Protein AF-A0A2R6T660-F1 (afdb_monomer_lite)

Foldseek 3Di:
DVVVVVVVVCVVPVVVVLVVLCVPDDPVCSVVSVVVVVVVVVVCVVVLCVVLVVCVVPHPPVVSVVVVVVVVVVVVVVVCVVVVVVD

Radius of gyration: 15.79 Å; chains: 1; bounding box: 37×25×43 Å

Structure (mmCIF, N/CA/C/O backbone):
data_AF-A0A2R6T660-F1
#
_entry.id   AF-A0A2R6T660-F1
#
loop_
_atom_site.group_PDB
_atom_site.id
_atom_site.type_symbol
_atom_site.label_atom_id
_atom_site.label_alt_id
_atom_site.label_comp_id
_atom_site.label_asym_id
_atom_site.label_entity_id
_atom_site.label_seq_id
_atom_site.pdbx_PDB_ins_code
_atom_site.Cartn_x
_atom_site.Cartn_y
_atom_site.Cartn_z
_atom_site.occupancy
_atom_site.B_iso_or_equiv
_atom_site.auth_seq_id
_atom_site.auth_comp_id
_atom_site.auth_asym_id
_atom_site.auth_atom_id
_atom_site.pdbx_PDB_model_num
ATOM 1 N N . PRO A 1 1 ? -5.499 8.173 -18.467 1.00 78.50 1 PRO A N 1
ATOM 2 C CA . PRO A 1 1 ? -6.275 6.916 -18.290 1.00 78.50 1 PRO A CA 1
ATOM 3 C C . PRO A 1 1 ? -5.795 6.088 -17.083 1.00 78.50 1 PRO A C 1
ATOM 5 O O . PRO A 1 1 ? -6.570 5.908 -16.155 1.00 78.50 1 PRO A O 1
ATOM 8 N N . LEU A 1 2 ? -4.524 5.659 -17.037 1.00 86.69 2 LEU A N 1
ATOM 9 C CA . LEU A 1 2 ? -3.997 4.793 -15.962 1.00 86.69 2 LEU A CA 1
ATOM 10 C C . LEU A 1 2 ? -3.971 5.457 -14.575 1.00 86.69 2 LEU A C 1
ATOM 12 O O . LEU A 1 2 ? -4.381 4.842 -13.599 1.00 86.69 2 LEU A O 1
ATOM 16 N N . LEU A 1 3 ? -3.580 6.733 -14.493 1.00 91.69 3 LEU A N 1
ATOM 17 C CA . LEU A 1 3 ? -3.649 7.500 -13.239 1.00 91.69 3 LEU A CA 1
ATOM 18 C C . LEU A 1 3 ? -5.084 7.636 -12.708 1.00 91.69 3 LEU A C 1
ATOM 20 O O . LEU A 1 3 ? -5.284 7.661 -11.501 1.00 91.69 3 LEU A O 1
ATOM 24 N N . GLY A 1 4 ? -6.079 7.680 -13.601 1.00 95.69 4 GLY A N 1
ATOM 25 C CA . GLY A 1 4 ? -7.492 7.698 -13.214 1.00 95.69 4 GLY A CA 1
ATOM 26 C C . GLY A 1 4 ? -7.935 6.372 -12.599 1.00 95.69 4 GLY A C 1
ATOM 27 O O . GLY A 1 4 ? -8.606 6.376 -11.576 1.00 95.69 4 GLY A O 1
ATOM 28 N N . VAL A 1 5 ? -7.499 5.241 -13.167 1.00 93.56 5 VAL A N 1
ATOM 29 C CA . VAL A 1 5 ? -7.752 3.903 -12.600 1.00 93.56 5 VAL A CA 1
ATOM 30 C C . VAL A 1 5 ? -7.066 3.750 -11.242 1.00 93.56 5 VAL A C 1
ATOM 32 O O . VAL A 1 5 ? -7.691 3.287 -10.293 1.00 93.56 5 VAL A O 1
ATOM 35 N N . PHE A 1 6 ? -5.810 4.191 -11.128 1.00 90.94 6 PHE A N 1
ATOM 36 C CA . PHE A 1 6 ? -5.081 4.193 -9.861 1.00 90.94 6 PHE A CA 1
ATOM 37 C C . PHE A 1 6 ? -5.789 5.043 -8.797 1.00 90.94 6 PHE A C 1
ATOM 39 O O . PHE A 1 6 ? -6.050 4.558 -7.700 1.00 90.94 6 PHE A O 1
ATOM 46 N N . GLY A 1 7 ? -6.157 6.283 -9.135 1.00 94.38 7 GLY A N 1
ATOM 47 C CA . GLY A 1 7 ? -6.861 7.186 -8.224 1.00 94.38 7 GLY A CA 1
ATOM 48 C C . GLY A 1 7 ? -8.236 6.661 -7.809 1.00 94.38 7 GLY A C 1
ATOM 49 O O . GLY A 1 7 ? -8.580 6.735 -6.635 1.00 94.38 7 GLY A O 1
ATOM 50 N N . ALA A 1 8 ? -8.994 6.068 -8.736 1.00 95.38 8 ALA A N 1
ATOM 51 C CA . ALA A 1 8 ? -10.270 5.427 -8.423 1.00 95.38 8 ALA A CA 1
ATOM 52 C C . ALA A 1 8 ? -10.086 4.240 -7.467 1.00 95.38 8 ALA A C 1
ATOM 54 O O . ALA A 1 8 ? -10.802 4.140 -6.477 1.00 95.38 8 ALA A O 1
ATOM 55 N N . GLY A 1 9 ? -9.094 3.377 -7.712 1.00 92.38 9 GLY A N 1
ATOM 56 C CA . GLY A 1 9 ? -8.767 2.270 -6.811 1.00 92.38 9 GLY A CA 1
ATOM 57 C C . GLY A 1 9 ? -8.377 2.753 -5.414 1.00 92.38 9 GLY A C 1
ATOM 58 O O . GLY A 1 9 ? -8.912 2.263 -4.424 1.00 92.38 9 GLY A O 1
ATOM 59 N N . MET A 1 10 ? -7.514 3.766 -5.325 1.00 93.00 10 MET A N 1
ATOM 60 C CA . MET A 1 10 ? -7.121 4.368 -4.049 1.00 93.00 10 MET A CA 1
ATOM 61 C C . MET A 1 10 ? -8.322 4.980 -3.317 1.00 93.00 10 MET A C 1
ATOM 63 O O . MET A 1 10 ? -8.493 4.749 -2.125 1.00 93.00 10 MET A O 1
ATOM 67 N N . GLY A 1 11 ? -9.192 5.695 -4.034 1.00 94.62 11 GLY A N 1
ATOM 68 C CA . GLY A 1 11 ? -10.407 6.288 -3.476 1.00 94.62 11 GLY A CA 1
ATOM 69 C C . GLY A 1 11 ? -11.450 5.267 -3.014 1.00 94.62 11 GLY A C 1
ATOM 70 O O . GLY A 1 11 ? -12.243 5.578 -2.134 1.00 94.62 11 GLY A O 1
ATOM 71 N N . LEU A 1 12 ? -11.444 4.051 -3.568 1.00 93.12 12 LEU A N 1
ATOM 72 C CA . LEU A 1 12 ? -12.302 2.955 -3.112 1.00 93.12 12 LEU A CA 1
ATOM 73 C C . LEU A 1 12 ? -11.719 2.226 -1.897 1.00 93.12 12 LEU A C 1
ATOM 75 O O . LEU A 1 12 ? -12.469 1.798 -1.028 1.00 93.12 12 LEU A O 1
ATOM 79 N N . VAL A 1 13 ? -10.396 2.058 -1.843 1.00 91.88 13 VAL A N 1
ATOM 80 C CA . VAL A 1 13 ? -9.735 1.231 -0.824 1.00 91.88 13 VAL A CA 1
ATOM 81 C C . VAL A 1 13 ? -9.426 2.024 0.446 1.00 91.88 13 VAL A C 1
ATOM 83 O O . VAL A 1 13 ? -9.756 1.565 1.538 1.00 91.88 13 VAL A O 1
ATOM 86 N N . ASP A 1 14 ? -8.824 3.211 0.331 1.00 92.12 14 ASP A N 1
ATOM 87 C CA . ASP A 1 14 ? -8.325 3.951 1.496 1.00 92.12 14 ASP A CA 1
ATOM 88 C C . ASP A 1 14 ? -9.449 4.335 2.481 1.00 92.12 14 ASP A C 1
ATOM 90 O O . ASP A 1 14 ? -9.286 4.072 3.674 1.00 92.12 14 ASP A O 1
ATOM 94 N N . PRO A 1 15 ? -10.596 4.909 2.060 1.00 94.38 15 PRO A N 1
ATOM 95 C CA . PRO A 1 15 ? -11.679 5.239 2.987 1.00 94.38 15 PRO A CA 1
ATOM 96 C C . PRO A 1 15 ? -12.280 4.004 3.661 1.00 94.38 15 PRO A C 1
ATOM 98 O O . PRO A 1 15 ? -12.470 4.014 4.871 1.00 94.38 15 PRO A O 1
ATOM 101 N N . VAL A 1 16 ? -12.505 2.925 2.904 1.00 92.19 16 VAL A N 1
ATOM 102 C CA . VAL A 1 16 ? -13.115 1.685 3.414 1.00 92.19 16 VAL A CA 1
ATOM 103 C C . VAL A 1 16 ? -12.221 1.003 4.448 1.00 92.19 16 VAL A C 1
ATOM 105 O O . VAL A 1 16 ? -12.717 0.508 5.454 1.00 92.19 16 VAL A O 1
ATOM 108 N N . ILE A 1 17 ? -10.900 0.985 4.237 1.00 91.75 17 ILE A N 1
ATOM 109 C CA . ILE A 1 17 ? -9.975 0.435 5.236 1.00 91.75 17 ILE A CA 1
ATOM 110 C C . ILE A 1 17 ? -9.964 1.302 6.497 1.00 91.75 17 ILE A C 1
ATOM 112 O O . ILE A 1 17 ? -9.981 0.752 7.593 1.00 91.75 17 ILE A O 1
ATOM 116 N N . ASN A 1 18 ? -9.939 2.633 6.368 1.00 92.50 18 ASN A N 1
ATOM 117 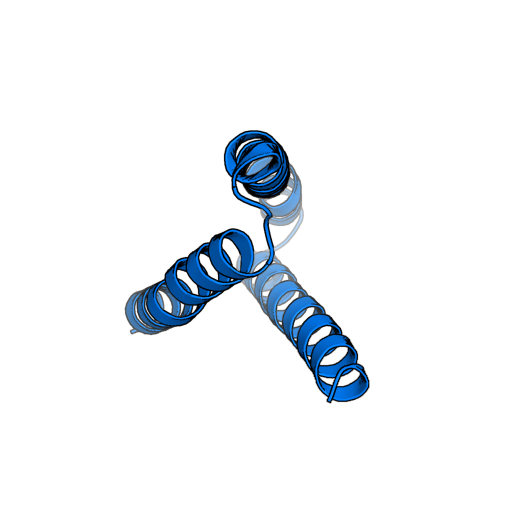C CA . ASN A 1 18 ? -9.965 3.511 7.540 1.00 92.50 18 ASN A CA 1
ATOM 118 C C . ASN A 1 18 ? -11.247 3.316 8.363 1.00 92.50 18 ASN A C 1
ATOM 120 O O . ASN A 1 18 ? -11.147 3.156 9.573 1.00 92.50 18 ASN A O 1
ATOM 124 N N . ASP A 1 19 ? -12.404 3.254 7.703 1.00 93.69 19 ASP A N 1
ATOM 125 C CA . ASP A 1 19 ? -13.708 3.000 8.331 1.00 93.69 19 ASP A CA 1
ATOM 126 C C . ASP A 1 19 ? -13.734 1.640 9.052 1.00 93.69 19 ASP A C 1
ATOM 128 O O . ASP A 1 19 ? -14.084 1.539 10.224 1.00 93.69 19 ASP A O 1
ATOM 132 N N . LEU A 1 20 ? -13.215 0.590 8.404 1.00 91.19 20 LEU A N 1
ATOM 133 C CA . LEU A 1 20 ? -13.094 -0.738 9.010 1.00 91.19 20 LEU A CA 1
ATOM 134 C C . LEU A 1 20 ? -12.209 -0.738 10.267 1.00 91.19 20 LEU A C 1
ATOM 136 O O . LEU A 1 20 ? -12.494 -1.451 11.228 1.00 91.19 20 LEU A O 1
ATOM 140 N N . ILE A 1 21 ? -11.111 0.023 10.261 1.00 91.75 21 ILE A N 1
ATOM 141 C CA . ILE A 1 21 ? -10.223 0.141 11.422 1.00 91.75 21 ILE A CA 1
ATOM 142 C C . ILE A 1 21 ? -10.932 0.856 12.573 1.00 91.75 21 ILE A C 1
ATOM 144 O O . ILE A 1 21 ? -10.800 0.417 13.716 1.00 91.75 21 ILE A O 1
ATOM 148 N N . THR A 1 22 ? -11.681 1.924 12.286 1.00 92.62 22 THR A N 1
ATOM 149 C CA . THR A 1 22 ? -12.426 2.657 13.314 1.00 92.62 22 THR A CA 1
ATOM 150 C C . THR A 1 22 ? -13.585 1.845 13.881 1.00 92.62 22 THR A C 1
ATOM 152 O O . THR A 1 22 ? -13.786 1.872 15.089 1.00 92.62 22 THR A O 1
ATOM 155 N N . ASP A 1 23 ? -14.278 1.065 13.049 1.00 92.81 23 ASP A N 1
ATOM 156 C CA . ASP A 1 23 ? -15.416 0.236 13.463 1.00 92.81 23 ASP A CA 1
ATOM 157 C C . ASP A 1 23 ? -15.007 -0.976 14.311 1.00 92.81 23 ASP A C 1
ATOM 159 O O . ASP A 1 23 ? -15.744 -1.407 15.198 1.00 92.81 23 ASP A O 1
ATOM 163 N N . LEU A 1 24 ? -13.842 -1.568 14.033 1.00 89.38 24 LEU A N 1
ATOM 164 C CA . LEU A 1 24 ? -13.357 -2.748 14.758 1.00 89.38 24 LEU A CA 1
ATOM 165 C C . LEU A 1 24 ? -12.629 -2.406 16.063 1.00 89.38 24 LEU A C 1
ATOM 167 O O . LEU A 1 24 ? -12.448 -3.286 16.908 1.00 89.38 24 LEU A O 1
ATOM 171 N N . ALA A 1 25 ? -12.160 -1.171 16.213 1.00 92.94 25 ALA A N 1
ATOM 172 C CA . ALA A 1 25 ? -11.436 -0.733 17.394 1.00 92.94 25 ALA A CA 1
ATOM 173 C C . ALA A 1 25 ? -12.394 -0.353 18.535 1.00 92.94 25 ALA A C 1
ATOM 175 O O . ALA A 1 25 ? -13.419 0.284 18.319 1.00 92.94 25 ALA A O 1
ATOM 176 N N . SER A 1 26 ? -12.036 -0.690 19.778 1.00 91.12 26 SER A N 1
ATOM 177 C CA . SER A 1 26 ? -12.744 -0.142 20.942 1.00 91.12 26 SER A CA 1
ATOM 178 C C . SER A 1 26 ? -12.388 1.333 21.141 1.00 91.12 26 SER A C 1
ATOM 180 O O . SER A 1 26 ? -11.267 1.741 20.829 1.00 91.12 26 SER A O 1
ATOM 182 N N . GLU A 1 27 ? -13.294 2.124 21.726 1.00 90.88 27 GLU A N 1
ATOM 183 C CA . GLU A 1 27 ? -13.068 3.561 21.973 1.00 90.88 27 GLU A CA 1
ATOM 184 C C . GLU A 1 27 ? -11.754 3.831 22.728 1.00 90.88 27 GLU A C 1
ATOM 186 O O . GLU A 1 27 ? -11.006 4.744 22.382 1.00 90.88 27 GLU A O 1
ATOM 191 N N . GLU A 1 28 ? -11.420 2.981 23.704 1.00 94.56 28 GLU A N 1
ATOM 192 C CA . GLU A 1 28 ? -10.197 3.093 24.510 1.00 94.56 28 GLU A CA 1
ATOM 193 C C . GLU A 1 28 ? -8.908 2.788 23.724 1.00 94.56 28 GLU A C 1
ATOM 195 O O . GLU A 1 28 ? -7.836 3.278 24.080 1.00 94.56 28 GLU A O 1
ATOM 200 N N . SER A 1 29 ? -8.986 1.980 22.659 1.00 93.62 29 SER A N 1
ATOM 201 C CA . SER A 1 29 ? -7.818 1.510 21.893 1.00 93.62 29 SER A CA 1
ATOM 202 C C . SER A 1 29 ? -7.716 2.088 20.480 1.00 93.62 29 SER A C 1
ATOM 204 O O . SER A 1 29 ? -6.705 1.871 19.803 1.00 93.62 29 SER A O 1
ATOM 206 N N . LEU A 1 30 ? -8.707 2.878 20.052 1.00 94.00 30 LEU A N 1
ATOM 207 C CA . LEU A 1 30 ? -8.814 3.454 18.711 1.00 94.00 30 LEU A CA 1
ATOM 208 C C . LEU A 1 30 ? -7.539 4.175 18.268 1.00 94.00 30 LEU A C 1
ATOM 210 O O . LEU A 1 30 ? -7.043 3.944 17.162 1.00 94.00 30 LEU A O 1
ATOM 214 N N . GLY A 1 31 ? -6.969 5.003 19.146 1.00 94.94 31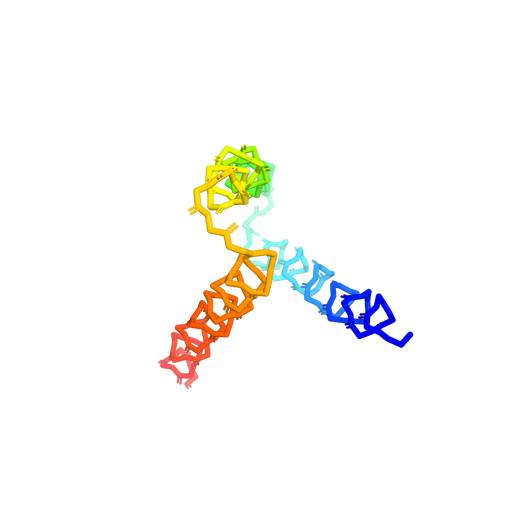 GLY A N 1
ATOM 215 C CA . GLY A 1 31 ? -5.729 5.726 18.862 1.00 94.94 31 GLY A CA 1
ATOM 216 C C . GLY A 1 31 ? -4.539 4.791 18.623 1.00 94.94 31 GLY A C 1
ATOM 217 O O . GLY A 1 31 ? -3.775 4.994 17.681 1.00 94.94 31 GLY A O 1
ATOM 218 N N . GLY A 1 32 ? -4.406 3.734 19.431 1.00 95.94 32 GLY A N 1
ATOM 219 C CA . GLY A 1 32 ? -3.322 2.755 19.317 1.00 95.94 32 GLY A CA 1
ATOM 220 C C . GLY A 1 32 ? -3.430 1.895 18.058 1.00 95.94 32 GLY A C 1
ATOM 221 O O . GLY A 1 32 ? -2.449 1.738 17.331 1.00 95.94 32 GLY A O 1
ATOM 222 N N . ILE A 1 33 ? -4.630 1.393 17.755 1.00 95.81 33 ILE A N 1
ATOM 223 C CA . ILE A 1 33 ? -4.884 0.600 16.543 1.00 95.81 33 ILE A CA 1
ATOM 224 C C . ILE A 1 33 ? -4.652 1.459 15.290 1.00 95.81 33 ILE A C 1
ATOM 226 O O . ILE A 1 33 ? -3.950 1.031 14.372 1.00 95.81 33 ILE A O 1
ATOM 230 N N . THR A 1 34 ? -5.150 2.699 15.282 1.00 94.94 34 THR A N 1
ATOM 231 C CA . THR A 1 34 ? -4.928 3.651 14.181 1.00 94.94 34 THR A CA 1
ATOM 232 C C . THR A 1 34 ? -3.444 3.981 14.007 1.00 94.94 34 THR A C 1
ATOM 234 O O . THR A 1 34 ? -2.955 4.067 12.879 1.00 94.94 34 THR A O 1
ATOM 237 N N . ALA A 1 35 ? -2.697 4.138 15.106 1.00 95.94 35 ALA A N 1
ATOM 238 C CA . ALA A 1 35 ? -1.258 4.377 15.054 1.00 95.94 35 ALA A CA 1
ATOM 239 C C . ALA A 1 35 ? -0.518 3.198 14.409 1.00 95.94 35 ALA A C 1
ATOM 241 O O . ALA A 1 35 ? 0.247 3.413 13.472 1.00 95.94 35 ALA A O 1
ATOM 242 N N . ILE A 1 36 ? -0.795 1.960 14.837 1.00 95.88 36 ILE A N 1
ATOM 243 C CA . ILE A 1 36 ? -0.180 0.752 14.262 1.00 95.88 36 ILE A CA 1
ATOM 244 C C . ILE A 1 36 ? -0.504 0.635 12.769 1.00 95.88 36 ILE A C 1
ATOM 246 O O . ILE A 1 36 ? 0.396 0.399 11.959 1.00 95.88 36 ILE A O 1
ATOM 250 N N . TYR A 1 37 ? -1.767 0.842 12.390 1.00 94.00 37 TYR A N 1
ATOM 251 C CA . TYR A 1 37 ? -2.192 0.825 10.992 1.00 94.00 37 TYR A CA 1
ATOM 252 C C . TYR A 1 37 ? -1.412 1.844 10.144 1.00 94.00 37 TYR A C 1
ATOM 254 O O . TYR A 1 37 ? -0.820 1.483 9.122 1.00 94.00 37 TYR A O 1
ATOM 262 N N . ASN A 1 38 ? -1.333 3.098 10.597 1.00 94.88 38 ASN A N 1
ATOM 263 C CA . ASN A 1 38 ? -0.588 4.141 9.894 1.00 94.88 38 ASN A CA 1
ATOM 264 C C . ASN A 1 38 ? 0.914 3.845 9.837 1.00 94.88 38 ASN A C 1
ATOM 266 O O . ASN A 1 38 ? 1.534 4.041 8.793 1.00 94.88 38 ASN A O 1
ATOM 270 N N . THR A 1 39 ? 1.506 3.319 10.913 1.00 97.12 39 THR A N 1
ATOM 271 C CA . THR A 1 39 ? 2.907 2.882 10.912 1.00 97.12 39 THR A CA 1
ATOM 272 C C . THR A 1 39 ? 3.152 1.847 9.819 1.00 97.12 39 THR A C 1
ATOM 274 O O . THR A 1 39 ? 4.075 2.020 9.025 1.00 97.12 39 THR A O 1
ATOM 277 N N . MET A 1 40 ? 2.311 0.816 9.708 1.00 95.44 40 MET A N 1
ATOM 278 C CA . MET A 1 40 ? 2.459 -0.203 8.664 1.00 95.44 40 MET A CA 1
ATOM 279 C C . MET A 1 40 ? 2.281 0.374 7.253 1.00 95.44 40 MET A C 1
ATOM 281 O O . MET A 1 40 ? 3.057 0.032 6.355 1.00 95.44 40 MET A O 1
ATOM 285 N N . LYS A 1 41 ? 1.330 1.300 7.058 1.00 94.00 41 LYS A N 1
ATOM 286 C CA . LYS A 1 41 ? 1.167 2.040 5.794 1.00 94.00 41 LYS A CA 1
ATOM 287 C C . LYS A 1 41 ? 2.456 2.777 5.416 1.00 94.00 41 LYS A C 1
ATOM 289 O O . LYS A 1 41 ? 2.936 2.635 4.290 1.00 94.00 41 LYS A O 1
ATOM 294 N N . TYR A 1 42 ? 3.052 3.514 6.352 1.00 95.88 42 TYR A N 1
ATOM 295 C CA . TYR A 1 42 ? 4.275 4.280 6.101 1.00 95.88 42 TYR A CA 1
ATOM 296 C C . TYR A 1 42 ? 5.514 3.408 5.905 1.00 95.88 42 TYR A C 1
ATOM 298 O O . TYR A 1 42 ? 6.362 3.746 5.077 1.00 95.88 42 TYR A O 1
ATOM 306 N N . VAL A 1 43 ? 5.612 2.266 6.590 1.00 97.12 43 VAL A N 1
ATOM 307 C CA . VAL A 1 43 ? 6.662 1.269 6.330 1.00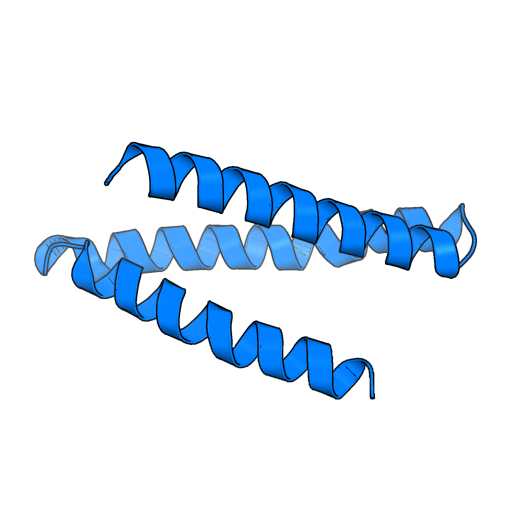 97.12 43 VAL A CA 1
ATOM 308 C C . VAL A 1 43 ? 6.598 0.810 4.875 1.00 97.12 43 VAL A C 1
ATOM 310 O O . VAL A 1 43 ? 7.609 0.867 4.176 1.00 97.12 43 VAL A O 1
ATOM 313 N N . GLY A 1 44 ? 5.411 0.442 4.383 1.00 94.19 44 GLY A N 1
ATOM 314 C CA . GLY A 1 44 ? 5.219 0.066 2.981 1.00 94.19 44 GLY A CA 1
ATOM 315 C C . GLY A 1 44 ? 5.585 1.193 2.011 1.00 94.19 44 GLY A C 1
ATOM 316 O O . GLY A 1 44 ? 6.346 0.976 1.068 1.00 94.19 44 GLY A O 1
ATOM 317 N N . GLN A 1 45 ? 5.111 2.416 2.270 1.00 95.19 45 GLN A N 1
ATOM 318 C CA . GLN A 1 45 ? 5.415 3.585 1.436 1.00 95.19 45 GLN A CA 1
ATOM 319 C C . GLN A 1 45 ? 6.905 3.940 1.414 1.00 95.19 45 GLN A C 1
ATOM 321 O O . GLN A 1 45 ? 7.397 4.393 0.387 1.00 95.19 45 GLN A O 1
ATOM 326 N N . THR A 1 46 ? 7.629 3.712 2.508 1.00 96.81 46 THR A N 1
ATOM 327 C CA . THR A 1 46 ? 9.075 3.970 2.595 1.00 96.81 46 THR A CA 1
ATOM 328 C C . THR A 1 46 ? 9.882 2.861 1.920 1.00 96.81 46 THR A C 1
ATOM 330 O O . THR A 1 46 ? 10.871 3.129 1.239 1.00 96.81 46 THR A O 1
ATOM 333 N N . ALA A 1 47 ? 9.450 1.605 2.058 1.00 96.12 47 ALA A N 1
ATOM 334 C CA . ALA A 1 47 ? 10.083 0.466 1.403 1.00 96.12 47 ALA A CA 1
ATOM 335 C C . ALA A 1 47 ? 9.886 0.483 -0.122 1.00 96.12 47 ALA A C 1
ATOM 337 O O . ALA A 1 47 ? 10.746 -0.002 -0.861 1.00 96.12 47 ALA A O 1
ATOM 338 N N . ALA A 1 48 ? 8.777 1.045 -0.614 1.00 94.75 48 ALA A N 1
ATOM 339 C CA . ALA A 1 48 ? 8.440 1.025 -2.034 1.00 94.75 48 ALA A CA 1
ATOM 340 C C . ALA A 1 48 ? 9.482 1.741 -2.926 1.00 94.75 48 ALA A C 1
ATOM 342 O O . ALA A 1 48 ? 9.951 1.109 -3.869 1.00 94.75 48 ALA A O 1
ATOM 343 N N . PRO A 1 49 ? 9.943 2.981 -2.649 1.00 95.06 49 PRO A N 1
ATOM 344 C CA . PRO A 1 49 ? 11.016 3.611 -3.420 1.00 95.06 49 PRO A CA 1
ATOM 345 C C . PRO A 1 49 ? 12.323 2.820 -3.415 1.00 95.06 49 PRO A C 1
ATOM 347 O O . PRO A 1 49 ? 12.983 2.741 -4.445 1.00 95.06 49 PRO A O 1
ATOM 350 N N . VAL A 1 50 ? 12.691 2.208 -2.285 1.00 96.12 50 VAL A N 1
ATOM 351 C CA . VAL A 1 50 ? 13.927 1.418 -2.180 1.00 96.12 50 VAL A CA 1
ATOM 352 C C . VAL A 1 50 ? 13.832 0.161 -3.048 1.00 96.12 50 VAL A C 1
ATOM 354 O O . VAL A 1 50 ? 14.717 -0.118 -3.854 1.00 96.12 50 VAL A O 1
ATOM 357 N N . THR A 1 51 ? 12.731 -0.577 -2.925 1.00 94.88 51 THR A N 1
ATOM 358 C CA . THR A 1 51 ? 12.519 -1.851 -3.628 1.00 94.88 51 THR A CA 1
ATOM 359 C C . THR A 1 51 ? 12.228 -1.659 -5.116 1.00 94.88 51 THR A C 1
ATOM 361 O O . THR A 1 51 ? 12.877 -2.275 -5.961 1.00 94.88 51 THR A O 1
ATOM 364 N N . LEU A 1 52 ? 11.299 -0.769 -5.469 1.00 95.88 52 LEU A N 1
ATOM 365 C CA . LEU A 1 52 ? 10.958 -0.479 -6.863 1.00 95.88 52 LEU A CA 1
ATOM 366 C C . LEU A 1 52 ? 12.056 0.331 -7.560 1.00 95.88 52 LEU A C 1
ATOM 368 O O . LEU A 1 52 ? 12.270 0.153 -8.757 1.00 95.88 52 LEU A O 1
ATOM 372 N N . GLY A 1 53 ? 12.783 1.177 -6.824 1.00 96.31 53 GLY A N 1
ATOM 373 C CA . GLY A 1 53 ? 13.965 1.877 -7.325 1.00 96.31 53 GLY A CA 1
ATOM 374 C C . GLY A 1 53 ? 15.097 0.915 -7.670 1.00 96.31 53 GLY A C 1
ATOM 375 O O . GLY A 1 53 ? 15.676 1.032 -8.745 1.00 96.31 53 GLY A O 1
ATOM 376 N N . TYR A 1 54 ? 15.354 -0.093 -6.827 1.00 96.62 54 TYR A N 1
ATOM 377 C CA . TYR A 1 54 ? 16.282 -1.177 -7.160 1.00 96.62 54 TYR A CA 1
ATOM 378 C C . TYR A 1 54 ? 15.867 -1.887 -8.456 1.00 96.62 54 TYR A C 1
ATOM 380 O O . TYR A 1 54 ? 16.676 -2.012 -9.372 1.00 96.62 54 TYR A O 1
ATOM 388 N N . LEU A 1 55 ? 14.593 -2.279 -8.587 1.00 96.69 55 LEU A N 1
ATOM 389 C CA . LEU A 1 55 ? 14.099 -2.903 -9.820 1.00 96.69 55 LEU A CA 1
ATOM 390 C C . LEU A 1 55 ? 14.291 -2.000 -11.043 1.00 96.69 55 LEU A C 1
ATOM 392 O O . LEU A 1 55 ? 14.708 -2.473 -12.091 1.00 96.69 55 LEU A O 1
ATOM 396 N N . LEU A 1 56 ? 14.042 -0.700 -10.902 1.00 96.31 56 LEU A N 1
ATOM 397 C CA . LEU A 1 56 ? 14.190 0.268 -11.985 1.00 96.31 56 LEU A CA 1
ATOM 398 C C . LEU A 1 56 ? 15.649 0.474 -12.435 1.00 96.31 56 LEU A C 1
ATOM 400 O O . LEU A 1 56 ? 15.874 0.828 -13.588 1.00 96.31 56 LEU A O 1
ATOM 404 N N . ILE A 1 57 ? 16.627 0.286 -11.542 1.00 97.50 57 ILE A N 1
ATOM 405 C CA . ILE A 1 57 ? 18.058 0.414 -11.866 1.00 97.50 57 ILE A CA 1
ATOM 406 C C . ILE A 1 57 ? 18.554 -0.797 -12.663 1.00 97.50 57 ILE A C 1
ATOM 408 O O . ILE A 1 57 ? 19.333 -0.632 -13.599 1.00 97.50 57 ILE A O 1
ATOM 412 N N . TYR A 1 58 ? 18.123 -2.004 -12.289 1.00 96.69 58 TYR A N 1
ATOM 413 C CA . TYR A 1 58 ? 18.649 -3.252 -12.857 1.00 96.69 58 TYR A CA 1
ATOM 414 C C . TYR A 1 58 ? 17.780 -3.855 -13.967 1.00 96.69 58 TYR A C 1
ATOM 416 O O . TYR A 1 58 ? 18.263 -4.698 -14.721 1.00 96.69 58 TYR A O 1
ATOM 424 N N . TYR A 1 59 ? 16.521 -3.435 -14.084 1.00 95.38 59 TYR A N 1
ATOM 425 C CA . TYR A 1 59 ? 15.568 -3.941 -15.068 1.00 95.38 59 TYR A CA 1
ATOM 426 C C . TYR A 1 59 ? 14.899 -2.804 -15.839 1.00 95.38 59 TYR A C 1
ATOM 428 O O . T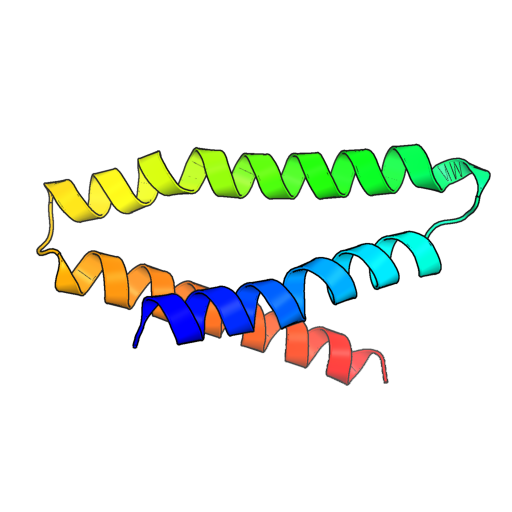YR A 1 59 ? 14.927 -1.634 -15.459 1.00 95.38 59 TYR A O 1
ATOM 436 N N . GLU A 1 60 ? 14.253 -3.157 -16.946 1.00 93.19 60 GLU A N 1
ATOM 437 C CA . GLU A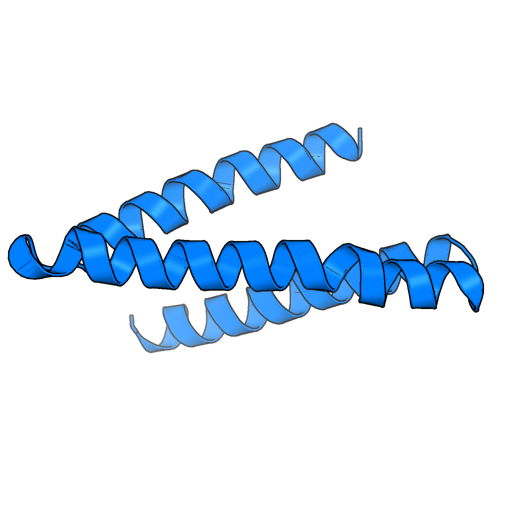 1 60 ? 13.505 -2.195 -17.741 1.00 93.19 60 GLU A CA 1
ATOM 438 C C . GLU A 1 60 ? 12.248 -1.703 -17.011 1.00 93.19 60 GLU A C 1
ATOM 440 O O . GLU A 1 60 ? 11.592 -2.444 -16.275 1.00 93.19 60 GLU A O 1
ATOM 445 N N . ARG A 1 61 ? 11.838 -0.461 -17.302 1.00 92.50 61 ARG A N 1
ATOM 446 C CA . ARG A 1 61 ? 10.630 0.165 -16.731 1.00 92.50 61 ARG A CA 1
ATOM 447 C C . ARG A 1 61 ? 9.389 -0.746 -16.716 1.00 92.50 61 ARG A C 1
ATOM 449 O O . ARG A 1 61 ? 8.725 -0.771 -15.679 1.00 92.50 61 ARG A O 1
ATOM 456 N N . PRO A 1 62 ? 9.044 -1.486 -17.794 1.00 95.31 62 PRO A N 1
ATOM 457 C CA . PRO A 1 62 ? 7.858 -2.342 -17.794 1.00 95.31 62 PRO A CA 1
ATOM 458 C C . PRO A 1 62 ? 7.895 -3.419 -16.705 1.00 95.31 62 PRO A C 1
ATOM 460 O O . PRO A 1 62 ? 6.858 -3.721 -16.119 1.00 95.31 62 PRO A O 1
ATOM 463 N N . VAL A 1 63 ? 9.078 -3.951 -16.385 1.00 95.25 63 VAL A N 1
ATOM 464 C CA . VAL A 1 63 ? 9.253 -4.988 -15.360 1.00 95.25 63 VAL A CA 1
ATOM 465 C C . VAL A 1 63 ? 8.873 -4.446 -13.982 1.00 95.25 63 VAL A C 1
ATOM 467 O O . VAL A 1 63 ? 8.091 -5.077 -13.278 1.00 95.25 63 VAL A O 1
ATOM 470 N N . THR A 1 64 ? 9.323 -3.243 -13.617 1.00 94.75 64 THR A N 1
ATOM 471 C CA . THR A 1 64 ? 8.984 -2.612 -12.327 1.00 94.75 64 THR A CA 1
ATOM 472 C C . THR A 1 64 ? 7.474 -2.398 -12.161 1.00 94.75 64 THR A C 1
ATOM 474 O O . THR A 1 64 ? 6.915 -2.637 -11.084 1.00 94.75 64 THR A O 1
ATOM 477 N N . PHE A 1 65 ? 6.778 -1.995 -13.230 1.00 93.81 65 PHE A N 1
ATOM 478 C CA . PHE A 1 65 ? 5.320 -1.834 -13.203 1.00 93.81 65 PHE A CA 1
ATOM 479 C C . PHE A 1 65 ? 4.582 -3.175 -13.140 1.00 93.81 65 PHE A C 1
ATOM 481 O O . 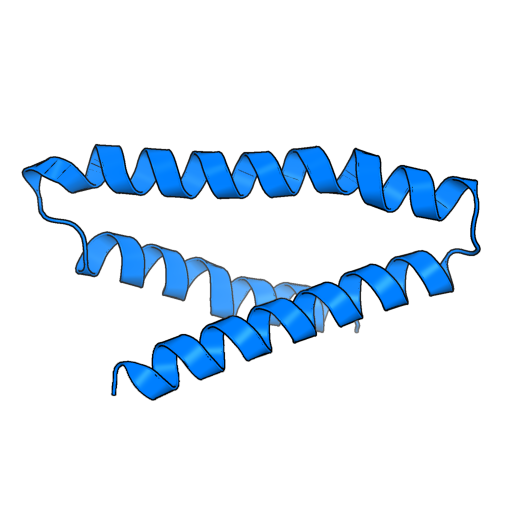PHE A 1 65 ? 3.622 -3.302 -12.383 1.00 93.81 65 PHE A O 1
ATOM 488 N N . LEU A 1 66 ? 5.037 -4.191 -13.878 1.00 96.00 66 LEU A N 1
ATOM 489 C CA . LEU A 1 66 ? 4.436 -5.525 -13.833 1.00 96.00 66 LEU A CA 1
ATOM 490 C C . LEU A 1 66 ? 4.609 -6.180 -12.462 1.00 96.00 66 LEU A C 1
ATOM 492 O O . LEU A 1 66 ? 3.653 -6.751 -11.941 1.00 96.00 66 LEU A O 1
ATOM 496 N N . VAL A 1 67 ? 5.791 -6.062 -11.854 1.00 95.94 67 VAL A N 1
ATOM 497 C CA . VAL A 1 67 ? 6.060 -6.598 -10.514 1.00 95.94 67 VAL A CA 1
ATOM 498 C C . VAL A 1 67 ? 5.187 -5.906 -9.469 1.00 95.94 67 VAL A C 1
ATOM 500 O O . VAL A 1 67 ? 4.512 -6.587 -8.700 1.00 95.94 67 VAL A O 1
ATOM 503 N N . SER A 1 68 ? 5.133 -4.570 -9.462 1.00 94.69 68 SER A N 1
ATOM 504 C CA . SER A 1 68 ? 4.312 -3.828 -8.490 1.00 94.69 68 SER A CA 1
ATOM 505 C C . SER A 1 68 ? 2.810 -4.081 -8.665 1.00 94.69 68 SER A C 1
ATOM 507 O O . SER A 1 68 ? 2.111 -4.316 -7.680 1.00 94.69 68 SER A O 1
ATOM 509 N N . GLY A 1 69 ? 2.313 -4.115 -9.906 1.00 93.88 69 GLY A N 1
ATOM 510 C CA . GLY A 1 69 ? 0.919 -4.449 -10.200 1.00 93.88 69 GLY A CA 1
ATOM 511 C C . GLY A 1 69 ? 0.553 -5.877 -9.788 1.00 93.88 69 GLY A C 1
ATOM 512 O O . GLY A 1 69 ? -0.459 -6.085 -9.119 1.00 93.88 69 GLY A O 1
ATOM 513 N N . SER A 1 70 ? 1.400 -6.857 -10.120 1.00 96.38 70 SER A N 1
ATOM 514 C CA . SER A 1 70 ? 1.181 -8.265 -9.755 1.00 96.38 70 SER A CA 1
ATOM 515 C C . SER A 1 70 ? 1.209 -8.467 -8.242 1.00 96.38 70 SER A C 1
ATOM 517 O O . SER A 1 70 ? 0.381 -9.198 -7.705 1.00 96.38 70 SER A O 1
ATOM 519 N N . PHE A 1 71 ? 2.115 -7.778 -7.542 1.00 95.69 71 PHE A N 1
ATOM 520 C CA . PHE A 1 71 ? 2.159 -7.784 -6.083 1.00 95.69 71 PHE A CA 1
ATOM 521 C C . PHE A 1 71 ? 0.876 -7.201 -5.475 1.00 95.69 71 PHE A C 1
ATOM 523 O O . PHE A 1 71 ? 0.299 -7.804 -4.575 1.00 95.69 71 PHE A O 1
ATOM 530 N N . GLY A 1 72 ? 0.370 -6.083 -6.007 1.00 93.50 72 GLY A N 1
ATOM 531 C CA . GLY A 1 72 ? -0.908 -5.508 -5.575 1.00 93.50 72 GLY A CA 1
ATOM 532 C C . GLY A 1 72 ? -2.086 -6.476 -5.740 1.00 93.50 72 GLY A C 1
ATOM 533 O O . GLY A 1 72 ? -2.860 -6.667 -4.803 1.00 93.50 72 GLY A O 1
ATOM 534 N N . ILE A 1 73 ? -2.187 -7.145 -6.894 1.00 95.06 73 ILE A N 1
ATOM 535 C CA . ILE A 1 73 ? -3.214 -8.173 -7.146 1.00 95.06 73 ILE A CA 1
ATOM 536 C C . ILE A 1 73 ? -3.055 -9.352 -6.178 1.00 95.06 73 ILE A C 1
ATOM 538 O O . ILE A 1 73 ? -4.042 -9.829 -5.624 1.00 95.06 73 ILE A O 1
ATOM 542 N N . PHE A 1 74 ? -1.825 -9.806 -5.935 1.00 96.50 74 PHE A N 1
ATOM 543 C CA . PHE A 1 74 ? -1.537 -10.889 -4.997 1.00 96.50 74 PHE A CA 1
ATOM 544 C C . PHE A 1 74 ? -2.010 -10.570 -3.572 1.00 96.50 74 PHE A C 1
ATOM 546 O O . PHE A 1 74 ? -2.718 -11.375 -2.968 1.00 96.50 74 PHE A O 1
ATOM 553 N N . ILE A 1 75 ? -1.700 -9.376 -3.061 1.00 93.94 75 ILE A N 1
ATOM 554 C CA . ILE A 1 75 ? -2.175 -8.929 -1.744 1.00 93.94 75 ILE A CA 1
ATOM 555 C C . ILE A 1 75 ? -3.704 -8.813 -1.715 1.00 93.94 75 ILE A C 1
ATOM 557 O O . ILE A 1 75 ? -4.326 -9.244 -0.745 1.00 93.94 75 ILE A O 1
ATOM 561 N N . ALA A 1 76 ? -4.326 -8.301 -2.782 1.00 91.94 76 ALA A N 1
ATOM 562 C CA . ALA A 1 76 ? -5.783 -8.232 -2.880 1.00 91.94 76 ALA A CA 1
ATOM 563 C C . ALA A 1 76 ? -6.433 -9.626 -2.836 1.00 91.94 76 ALA A C 1
ATOM 565 O O . ALA A 1 76 ? -7.421 -9.816 -2.131 1.00 91.94 76 ALA A O 1
ATOM 566 N N . MET A 1 77 ? -5.861 -10.622 -3.522 1.00 94.88 77 MET A N 1
ATOM 567 C CA . MET A 1 77 ? -6.343 -12.007 -3.458 1.00 94.88 77 MET A CA 1
ATOM 568 C C . MET A 1 77 ? -6.234 -12.585 -2.047 1.00 94.88 77 MET A C 1
ATOM 570 O O . MET A 1 77 ? -7.190 -13.189 -1.568 1.00 94.88 77 MET A O 1
ATOM 574 N N . ILE A 1 78 ? -5.106 -12.368 -1.361 1.00 94.94 78 ILE A N 1
ATOM 575 C CA . ILE A 1 78 ? -4.944 -12.784 0.038 1.00 94.94 78 ILE A CA 1
ATOM 576 C C . ILE A 1 78 ? -6.037 -12.148 0.901 1.00 94.94 78 ILE A C 1
ATOM 578 O O . ILE A 1 78 ? -6.741 -12.858 1.616 1.00 94.94 78 ILE A O 1
ATOM 582 N N . ALA A 1 79 ? -6.226 -10.830 0.800 1.00 90.88 79 ALA A N 1
ATOM 583 C CA . ALA A 1 79 ? -7.246 -10.122 1.566 1.00 90.88 79 ALA A CA 1
ATOM 584 C C . ALA A 1 79 ? -8.655 -10.682 1.304 1.00 90.88 79 ALA A C 1
ATOM 586 O O . ALA A 1 79 ? -9.403 -10.923 2.251 1.00 90.88 79 ALA A O 1
ATOM 587 N N . LEU A 1 80 ? -9.001 -10.958 0.043 1.00 90.31 80 LEU A N 1
ATOM 588 C CA . LEU A 1 80 ? -10.287 -11.554 -0.328 1.00 90.31 80 LEU A CA 1
ATOM 589 C C . LEU A 1 80 ? -10.481 -12.955 0.256 1.00 90.31 80 LEU A C 1
ATOM 591 O O . LEU A 1 80 ? -11.574 -13.259 0.727 1.00 90.31 80 LEU A O 1
ATOM 595 N N . ILE A 1 81 ? -9.443 -13.795 0.266 1.00 94.19 81 ILE A N 1
ATOM 596 C CA . ILE A 1 81 ? -9.509 -15.134 0.869 1.00 94.19 81 ILE A CA 1
ATOM 597 C C . ILE A 1 81 ? -9.759 -15.026 2.378 1.00 94.19 81 ILE A C 1
ATOM 599 O O . ILE A 1 81 ? -10.652 -15.691 2.900 1.00 94.19 81 ILE A O 1
ATOM 603 N N . TYR A 1 82 ? -9.026 -14.155 3.076 1.00 88.94 82 TYR A N 1
ATOM 604 C CA . TYR A 1 82 ? -9.196 -13.963 4.519 1.00 88.94 82 TYR A CA 1
ATOM 605 C C . TYR A 1 82 ? -10.566 -13.379 4.883 1.00 88.94 82 TYR A C 1
ATOM 607 O O . TYR A 1 82 ? -11.185 -13.824 5.848 1.00 88.94 82 TYR A O 1
ATOM 615 N N . LEU A 1 83 ? -11.065 -12.412 4.109 1.00 83.50 83 LEU A N 1
ATOM 616 C CA . LEU A 1 83 ? -12.406 -11.855 4.306 1.00 83.50 83 LEU A CA 1
ATOM 617 C C . LEU A 1 83 ? -13.502 -12.873 3.971 1.00 83.50 83 LEU A C 1
ATOM 619 O O . LEU A 1 83 ? -14.509 -12.931 4.671 1.00 83.50 83 LEU A O 1
ATOM 623 N N . GLY A 1 84 ? -13.297 -13.693 2.939 1.00 77.12 84 GLY A N 1
ATOM 624 C CA . GLY A 1 84 ? -14.204 -14.775 2.565 1.00 77.12 84 GLY A CA 1
ATOM 625 C C . GLY A 1 84 ? -14.299 -15.878 3.619 1.00 77.12 84 GLY A C 1
ATOM 626 O O . GLY A 1 84 ? -15.369 -16.443 3.786 1.00 77.12 84 GLY A O 1
ATOM 627 N N . TYR A 1 85 ? -13.220 -16.145 4.362 1.00 65.75 85 TYR A N 1
ATOM 628 C CA . TYR A 1 85 ? -13.211 -17.111 5.468 1.00 65.75 85 TYR A CA 1
ATOM 629 C C . TYR A 1 85 ? -13.904 -16.591 6.739 1.00 65.75 85 TYR A C 1
ATOM 631 O O . TYR A 1 85 ? -14.298 -17.372 7.600 1.00 65.75 85 TYR A O 1
ATOM 639 N N . LYS A 1 86 ? -14.013 -15.265 6.890 1.00 58.12 86 LYS A N 1
ATOM 640 C CA . LYS A 1 86 ? -14.616 -14.619 8.066 1.00 58.12 86 LYS A CA 1
ATOM 641 C C . LYS A 1 86 ? -16.130 -14.379 7.914 1.00 58.12 86 LYS A C 1
ATOM 643 O O . LYS A 1 86 ? -16.752 -13.934 8.876 1.00 58.12 86 LYS A O 1
ATOM 648 N N . LYS A 1 87 ? -16.695 -14.628 6.726 1.00 49.22 87 LYS A N 1
ATOM 649 C CA . LYS A 1 87 ? -18.145 -14.682 6.474 1.00 49.22 87 LYS A CA 1
ATOM 650 C C . LYS A 1 87 ? -18.692 -16.066 6.789 1.00 49.22 87 LYS A C 1
ATOM 652 O O . LYS A 1 87 ? -19.834 -16.109 7.290 1.00 49.22 87 LYS A O 1
#

Secondary structure (DSSP, 8-state):
-HHHHHHHHHHHHHHHHHHHHHHHS-TTTHHHHHHHHHHHHHHHHHHHHHHHHHHHHHS-HHHHHHHHHHHHHHHHHHHHHHHHHT-

pLDDT: mean 92.37, std 7.46, range [49.22, 97.5]

Sequence (87 aa):
PLLGVFGAGMGLVDPVINDLITDLASEESLGGITAIYNTMKYVGQTAAPVTLGYLLIYYERPVTFLVSGSFGIFIAMIALIYLGYKK